Protein AF-A0A3A6MUP6-F1 (afdb_monomer_lite)

Sequence (82 aa):
MKSEECTLYHGGLKGAESVFGETAEQYGVNEVIFSFDGHKLNRDRNTVVLSESELQRGDISMEIASRMMNRTYYETDKIRRV

Structure (mmCIF, N/CA/C/O backbone):
data_AF-A0A3A6MUP6-F1
#
_entry.id   A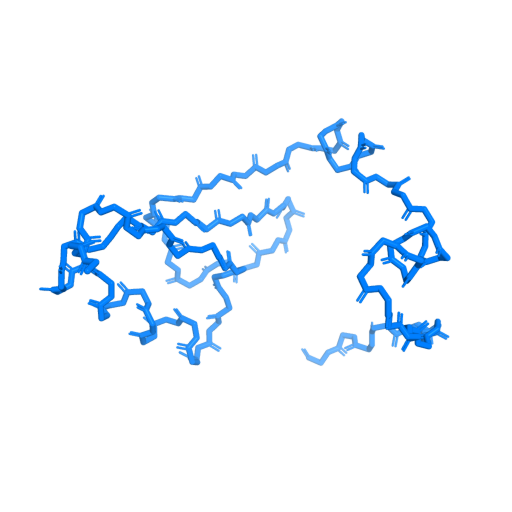F-A0A3A6MUP6-F1
#
loop_
_atom_site.group_PDB
_atom_site.id
_atom_site.type_symbol
_atom_site.label_atom_id
_atom_site.label_alt_id
_atom_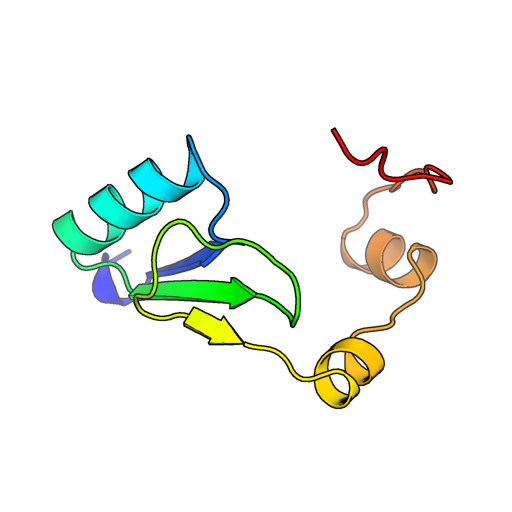site.label_comp_id
_atom_site.label_asym_id
_atom_site.label_entity_id
_atom_site.label_seq_id
_atom_site.pdbx_PDB_ins_code
_atom_site.Cartn_x
_atom_site.Cartn_y
_atom_site.Cartn_z
_atom_site.occupancy
_atom_site.B_iso_or_equiv
_atom_site.auth_seq_id
_atom_site.auth_comp_id
_atom_site.auth_asym_id
_atom_site.auth_atom_id
_atom_site.pdbx_PDB_model_num
ATOM 1 N N . MET A 1 1 ? -1.636 8.129 18.362 1.00 60.03 1 MET A N 1
ATOM 2 C CA . MET A 1 1 ? -1.927 8.031 16.921 1.00 60.03 1 MET A CA 1
ATOM 3 C C . MET A 1 1 ? -3.254 7.314 16.806 1.00 60.03 1 MET A C 1
ATOM 5 O O . MET A 1 1 ? -3.359 6.226 17.366 1.00 60.03 1 MET A O 1
ATOM 9 N N . LYS A 1 2 ? -4.289 7.952 16.256 1.00 73.12 2 LYS A N 1
ATOM 10 C CA . LYS A 1 2 ? -5.580 7.280 16.068 1.00 73.12 2 LYS A CA 1
ATOM 11 C C . LYS A 1 2 ? -5.514 6.408 14.818 1.00 73.12 2 LYS A C 1
ATOM 13 O O . LYS A 1 2 ? -4.860 6.785 13.851 1.00 73.12 2 LYS A O 1
ATOM 18 N N . SER A 1 3 ? -6.196 5.266 14.834 1.00 70.81 3 SER A N 1
ATOM 19 C CA . SER A 1 3 ? -6.279 4.340 13.694 1.00 70.81 3 SER A CA 1
ATOM 20 C C . SER A 1 3 ? -6.761 5.039 12.418 1.00 70.81 3 SER A C 1
ATOM 22 O O . SER A 1 3 ? -6.271 4.764 11.330 1.00 70.81 3 SER A O 1
ATOM 24 N N . GLU A 1 4 ? -7.653 6.012 12.599 1.00 74.75 4 GLU A N 1
ATOM 25 C CA . GLU A 1 4 ? -8.284 6.846 11.572 1.00 74.75 4 GLU A CA 1
ATOM 26 C C . GLU A 1 4 ? -7.286 7.753 10.825 1.00 74.75 4 GLU A C 1
ATOM 28 O O . GLU A 1 4 ? -7.541 8.167 9.699 1.00 74.75 4 GLU A O 1
ATOM 33 N N . GLU A 1 5 ? -6.145 8.068 11.445 1.00 79.69 5 GLU A N 1
ATOM 34 C CA . GLU A 1 5 ? -5.091 8.919 10.873 1.00 79.69 5 GLU A CA 1
ATOM 35 C C . GLU A 1 5 ? -4.004 8.099 10.162 1.00 79.69 5 GLU A C 1
ATOM 37 O O . GLU A 1 5 ? -3.119 8.656 9.511 1.00 79.69 5 GLU A O 1
ATOM 42 N N . CYS A 1 6 ? -4.047 6.772 10.288 1.00 79.88 6 CYS A N 1
ATOM 43 C CA . CYS A 1 6 ? -3.111 5.871 9.636 1.00 79.88 6 CYS A CA 1
ATOM 44 C C . CYS A 1 6 ? -3.684 5.411 8.293 1.00 79.88 6 CYS A C 1
ATOM 46 O O . CYS A 1 6 ? -4.857 5.054 8.188 1.00 79.88 6 CYS A O 1
ATOM 48 N N . THR A 1 7 ? -2.839 5.400 7.261 1.00 83.56 7 THR A N 1
ATOM 49 C CA . THR A 1 7 ? -3.161 4.778 5.972 1.00 83.56 7 THR A CA 1
ATOM 50 C C . THR A 1 7 ? -2.140 3.691 5.672 1.00 83.56 7 THR A C 1
ATOM 52 O O . THR A 1 7 ? -0.935 3.950 5.667 1.00 83.56 7 THR A O 1
ATOM 55 N N . LEU A 1 8 ? -2.622 2.471 5.459 1.00 81.88 8 LEU A N 1
ATOM 56 C CA . LEU A 1 8 ? -1.831 1.323 5.049 1.00 81.88 8 LEU A CA 1
ATOM 57 C C . LEU A 1 8 ? -1.776 1.278 3.522 1.00 81.88 8 LEU A C 1
ATOM 59 O O . LEU A 1 8 ? -2.791 1.049 2.872 1.00 81.88 8 LEU A O 1
ATOM 63 N N . TYR A 1 9 ? -0.580 1.455 2.968 1.00 83.50 9 TYR A N 1
ATOM 64 C CA . TYR A 1 9 ? -0.321 1.317 1.537 1.00 83.50 9 TYR A CA 1
ATOM 65 C C . TYR A 1 9 ? 0.366 -0.020 1.262 1.00 83.50 9 TYR A C 1
ATOM 67 O O . TYR A 1 9 ? 1.403 -0.299 1.869 1.00 83.50 9 TYR A O 1
ATOM 75 N N . HIS A 1 10 ? -0.189 -0.847 0.371 1.00 77.62 10 HIS A N 1
ATOM 76 C CA . HIS A 1 10 ? 0.382 -2.165 0.059 1.00 77.62 10 HIS A CA 1
ATOM 77 C C . HIS A 1 10 ? -0.005 -2.681 -1.347 1.00 77.62 10 HIS A C 1
ATOM 79 O O . HIS A 1 10 ? -0.807 -2.057 -2.038 1.00 77.62 10 HIS A O 1
ATOM 85 N N . GLY A 1 11 ? 0.599 -3.787 -1.803 1.00 73.25 11 GLY A N 1
ATOM 86 C CA . GLY A 1 11 ? 0.491 -4.295 -3.187 1.00 73.25 11 GLY A CA 1
ATOM 87 C C . GLY A 1 11 ? -0.586 -5.364 -3.421 1.00 73.25 11 GLY A C 1
ATOM 88 O O . GLY A 1 11 ? -0.740 -5.869 -4.536 1.00 73.25 11 GLY A O 1
ATOM 89 N N . GLY A 1 12 ? -1.330 -5.730 -2.374 1.00 73.12 12 GLY A N 1
ATOM 90 C CA . GLY A 1 12 ? -2.451 -6.672 -2.455 1.00 73.12 12 GLY A CA 1
ATOM 91 C C . GLY A 1 12 ? -2.078 -8.115 -2.828 1.00 73.12 12 GLY A C 1
ATOM 92 O O . GLY A 1 12 ? -2.920 -8.838 -3.373 1.00 73.12 12 GLY A O 1
ATOM 93 N N . LEU A 1 13 ? -0.845 -8.561 -2.549 1.00 69.50 13 LEU A N 1
ATOM 94 C CA . LEU A 1 13 ? -0.419 -9.941 -2.780 1.00 69.50 13 LEU A CA 1
ATOM 95 C C . LEU A 1 13 ? -1.162 -10.919 -1.861 1.00 69.50 13 LEU A C 1
ATOM 97 O O . LEU A 1 13 ? -1.623 -10.610 -0.757 1.00 69.50 13 LEU A O 1
ATOM 101 N N . LYS A 1 14 ? -1.247 -12.167 -2.320 1.00 72.38 14 LYS A N 1
ATOM 102 C CA . LYS A 1 14 ? -1.816 -13.263 -1.539 1.00 72.38 14 LYS A CA 1
ATOM 103 C C . LYS A 1 14 ? -0.867 -13.646 -0.400 1.00 72.38 14 LYS A C 1
ATOM 105 O O . LYS A 1 14 ? 0.301 -13.937 -0.639 1.00 72.38 14 LYS A O 1
ATOM 110 N N . GLY A 1 15 ? -1.386 -13.710 0.826 1.00 77.19 15 GLY A N 1
ATOM 111 C CA . GLY A 1 15 ? -0.625 -14.118 2.010 1.00 77.19 15 GLY A CA 1
ATOM 112 C C . GLY A 1 15 ? -0.647 -13.044 3.091 1.00 77.19 15 GLY A C 1
ATOM 113 O O . GLY A 1 15 ? -1.722 -12.647 3.530 1.00 77.19 15 GLY A O 1
ATOM 114 N N . ALA A 1 16 ? 0.532 -12.576 3.514 1.00 75.69 16 ALA A N 1
ATOM 115 C CA . ALA A 1 16 ? 0.664 -11.616 4.614 1.00 75.69 16 ALA A CA 1
ATOM 116 C C . ALA A 1 16 ? -0.120 -10.316 4.367 1.00 75.69 16 ALA A C 1
ATOM 118 O O . ALA A 1 16 ? -0.814 -9.836 5.257 1.00 75.69 16 ALA A O 1
ATOM 119 N N . GLU A 1 17 ? -0.078 -9.792 3.139 1.00 78.12 17 GLU A N 1
ATOM 120 C CA . GLU A 1 17 ? -0.787 -8.561 2.772 1.00 78.12 17 GLU A CA 1
ATOM 121 C C . GLU A 1 17 ? -2.314 -8.697 2.836 1.00 78.12 17 GLU A C 1
ATOM 123 O O . GLU A 1 17 ? -2.994 -7.721 3.133 1.00 78.12 17 GLU A O 1
ATOM 128 N N . SER A 1 18 ? -2.863 -9.901 2.637 1.00 78.62 18 SER A N 1
ATOM 129 C CA . SER A 1 18 ? -4.300 -10.139 2.835 1.00 78.62 18 SER A CA 1
ATOM 130 C C . SER A 1 18 ? -4.685 -9.994 4.312 1.00 78.62 18 SER A C 1
ATOM 132 O O . SER A 1 18 ? -5.657 -9.315 4.627 1.00 78.62 18 SER A O 1
ATOM 134 N N . VAL A 1 19 ? -3.860 -10.540 5.214 1.00 82.31 19 VAL A N 1
ATOM 135 C CA . VAL A 1 19 ? -4.082 -10.477 6.668 1.00 82.31 19 VAL A CA 1
ATOM 136 C C . VAL A 1 19 ? -3.936 -9.050 7.194 1.00 82.31 19 VAL A C 1
ATOM 138 O O . VAL A 1 19 ? -4.717 -8.622 8.045 1.00 82.31 19 VAL A O 1
ATOM 141 N N . PHE A 1 20 ? -2.964 -8.287 6.683 1.00 82.12 20 PHE A N 1
ATOM 142 C CA . PHE A 1 20 ? -2.822 -6.872 7.041 1.00 82.12 20 PHE A CA 1
ATOM 143 C C . PHE A 1 20 ? -4.051 -6.067 6.650 1.00 82.12 20 PHE A C 1
ATOM 145 O O . PHE A 1 20 ? -4.497 -5.233 7.433 1.00 82.12 20 PHE A O 1
ATOM 152 N N . GLY A 1 21 ? -4.633 -6.373 5.497 1.00 79.69 21 GLY A N 1
ATOM 153 C CA . GLY A 1 21 ? -5.848 -5.730 5.052 1.00 79.69 21 GLY A CA 1
ATOM 154 C C . GLY A 1 21 ? -7.093 -6.069 5.865 1.00 79.69 21 GLY A C 1
ATOM 155 O O . GLY A 1 21 ? -7.922 -5.203 6.149 1.00 79.69 21 GLY A O 1
ATOM 156 N N . GLU A 1 22 ? -7.249 -7.333 6.257 1.00 82.50 22 GLU A N 1
ATOM 157 C CA . GLU A 1 22 ? -8.333 -7.761 7.153 1.00 82.50 22 GLU A CA 1
ATOM 158 C C . GLU A 1 22 ? -8.208 -7.086 8.521 1.00 82.50 22 GLU A C 1
ATOM 160 O O . GLU A 1 22 ? -9.189 -6.598 9.082 1.00 82.50 22 GLU A O 1
ATOM 165 N N . THR A 1 23 ? -6.975 -6.985 9.015 1.00 83.38 23 THR A N 1
ATOM 166 C CA . THR A 1 23 ? -6.659 -6.296 10.264 1.00 83.38 23 THR A CA 1
ATOM 167 C C . THR A 1 23 ? -6.941 -4.796 10.133 1.00 83.38 23 THR A C 1
ATOM 169 O O . THR A 1 23 ? -7.612 -4.224 10.982 1.00 83.38 23 THR A O 1
ATOM 172 N N . ALA A 1 24 ? -6.504 -4.140 9.057 1.00 83.12 24 ALA A N 1
ATOM 173 C CA . ALA A 1 24 ? -6.753 -2.716 8.838 1.00 83.12 24 ALA A CA 1
ATOM 174 C C . ALA A 1 24 ? -8.255 -2.390 8.865 1.00 83.12 24 ALA A C 1
ATOM 176 O O . ALA A 1 24 ? -8.667 -1.474 9.577 1.00 83.12 24 ALA A O 1
ATOM 177 N N . GLU A 1 25 ? -9.077 -3.204 8.196 1.00 80.69 25 GLU A N 1
ATOM 178 C CA . GLU A 1 25 ? -10.537 -3.066 8.207 1.00 80.69 25 GLU A CA 1
ATOM 179 C C . GLU A 1 25 ? -11.118 -3.257 9.621 1.00 80.69 25 GLU A C 1
ATOM 181 O O . GLU A 1 25 ? -11.939 -2.456 10.069 1.00 80.69 25 GLU A O 1
ATOM 186 N N . GLN A 1 26 ? -10.640 -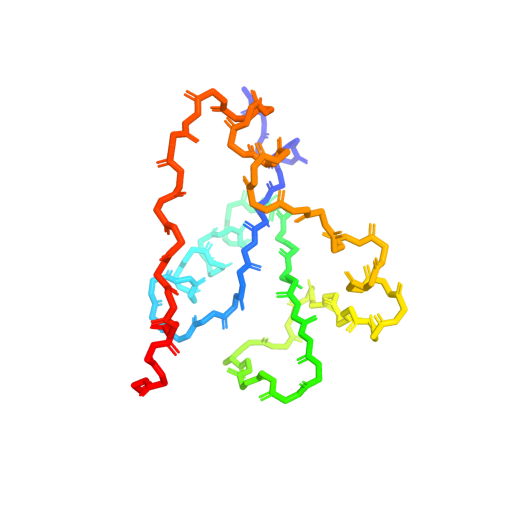4.259 10.367 1.00 83.75 26 GLN A N 1
ATOM 187 C CA . GLN A 1 26 ? -11.091 -4.531 11.735 1.00 83.75 26 GLN A CA 1
ATOM 188 C C . GLN A 1 26 ? -10.749 -3.399 12.719 1.00 83.75 26 GLN A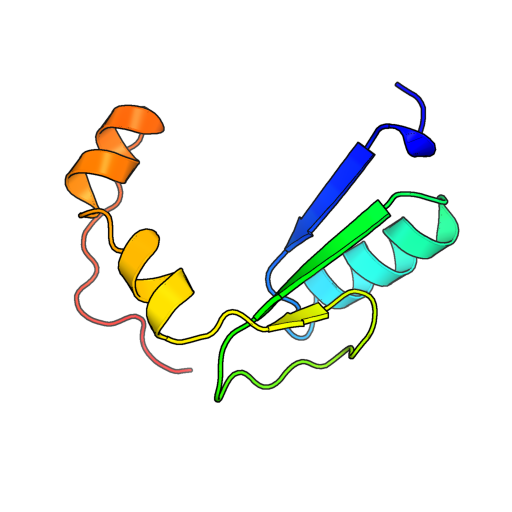 C 1
ATOM 190 O O . GLN A 1 26 ? -11.511 -3.134 13.650 1.00 83.75 26 GLN A O 1
ATOM 195 N N . TYR A 1 27 ? -9.612 -2.730 12.524 1.00 82.38 27 TYR A N 1
ATOM 196 C CA . TYR A 1 27 ? -9.149 -1.631 13.375 1.00 82.38 27 TYR A CA 1
ATOM 197 C C . TYR A 1 27 ? -9.579 -0.239 12.872 1.00 82.38 27 TYR A C 1
ATOM 199 O O . TYR A 1 27 ? -9.237 0.760 13.510 1.00 82.38 27 TYR A O 1
ATOM 207 N N . GLY A 1 28 ? -10.333 -0.158 11.767 1.00 80.88 28 GLY A N 1
ATOM 208 C CA . GLY A 1 28 ? -10.796 1.104 11.178 1.00 80.88 28 GLY A CA 1
ATOM 209 C C . GLY A 1 28 ? -9.670 1.961 10.589 1.00 80.88 28 GLY A C 1
ATOM 210 O O . GLY A 1 28 ? -9.752 3.186 10.606 1.00 80.88 28 GLY A O 1
ATOM 211 N N . VAL A 1 29 ? -8.593 1.324 10.130 1.00 84.50 29 VAL A N 1
ATOM 212 C CA . VAL A 1 29 ? -7.457 1.968 9.459 1.00 84.50 29 VAL A CA 1
ATOM 213 C C . VAL A 1 29 ? -7.759 2.065 7.967 1.00 84.50 29 VAL A C 1
ATOM 215 O O . VAL A 1 29 ? -8.276 1.118 7.374 1.00 84.50 29 VAL A O 1
ATOM 218 N N . ASN A 1 30 ? -7.409 3.190 7.343 1.00 82.69 30 ASN A N 1
ATOM 219 C CA . ASN A 1 30 ? -7.573 3.344 5.901 1.00 82.69 30 ASN A CA 1
ATOM 220 C C . ASN A 1 30 ? -6.594 2.419 5.170 1.00 82.69 30 ASN A C 1
ATOM 222 O O . ASN A 1 30 ? -5.392 2.463 5.415 1.00 82.69 30 ASN A O 1
ATOM 226 N N . GLU A 1 31 ? -7.092 1.590 4.265 1.00 85.06 31 GLU A N 1
ATOM 227 C CA . GLU A 1 31 ? -6.282 0.714 3.419 1.00 85.06 31 GLU A CA 1
ATOM 228 C C . GLU A 1 31 ? -6.311 1.255 1.990 1.00 85.06 31 GLU A C 1
ATOM 230 O O . GLU A 1 31 ? -7.372 1.631 1.496 1.00 85.06 31 GLU A O 1
ATOM 235 N N . VAL A 1 32 ? -5.157 1.292 1.325 1.00 83.38 32 VAL A N 1
ATOM 236 C CA . VAL A 1 32 ? -5.038 1.616 -0.098 1.00 83.38 32 VAL A CA 1
ATOM 237 C C . VAL A 1 32 ? -4.141 0.576 -0.756 1.00 83.38 32 VAL A C 1
ATOM 239 O O . VAL A 1 32 ? -2.956 0.455 -0.434 1.00 83.38 32 VAL A O 1
ATOM 242 N N . ILE A 1 33 ? -4.711 -0.166 -1.703 1.00 80.00 33 ILE A N 1
ATOM 243 C CA . ILE A 1 33 ? -3.986 -1.183 -2.461 1.00 80.00 33 ILE A CA 1
ATOM 244 C C . ILE A 1 33 ? -3.575 -0.594 -3.804 1.00 80.00 33 ILE A C 1
ATOM 246 O O . ILE A 1 33 ? -4.434 -0.280 -4.619 1.00 80.00 33 ILE A O 1
ATOM 250 N N . PHE A 1 34 ? -2.279 -0.470 -4.073 1.00 79.62 34 PHE A N 1
ATOM 251 C CA . PHE A 1 34 ? -1.809 -0.073 -5.401 1.00 79.62 34 PHE A CA 1
ATOM 252 C C . PHE A 1 34 ? -1.582 -1.305 -6.270 1.00 79.62 34 PHE A C 1
ATOM 254 O O . PHE A 1 34 ? -0.885 -2.240 -5.876 1.00 79.62 34 PHE A O 1
ATOM 261 N N . SER A 1 35 ? -2.155 -1.301 -7.469 1.00 74.94 35 SER A N 1
ATOM 262 C CA . SER A 1 35 ? -1.968 -2.378 -8.440 1.00 74.94 35 SER A CA 1
ATOM 263 C C . SER A 1 35 ? -1.831 -1.846 -9.857 1.00 74.94 35 SER A C 1
ATOM 265 O O . SER A 1 35 ? -2.011 -0.659 -10.093 1.00 74.94 35 SER A O 1
ATOM 267 N N . PHE A 1 36 ? -1.496 -2.713 -10.805 1.00 76.62 36 PHE A N 1
ATOM 268 C CA . PHE A 1 36 ? -1.310 -2.368 -12.214 1.00 76.62 36 PHE A CA 1
ATOM 269 C C . PHE A 1 36 ? -1.872 -3.476 -13.108 1.00 76.62 36 PHE A C 1
ATOM 271 O O . PHE A 1 36 ? -2.105 -4.601 -12.652 1.00 76.62 36 PHE A O 1
ATOM 278 N N . ASP A 1 37 ? -2.111 -3.151 -14.378 1.00 65.19 37 ASP A N 1
ATOM 279 C CA . ASP A 1 37 ? -2.726 -4.074 -15.332 1.00 65.19 37 ASP A CA 1
ATOM 280 C C . ASP A 1 37 ? -1.904 -5.374 -15.466 1.00 65.19 37 ASP A C 1
ATOM 282 O O . ASP A 1 37 ? -0.692 -5.355 -15.689 1.00 65.19 37 ASP A O 1
ATOM 286 N N . GLY A 1 38 ? -2.555 -6.5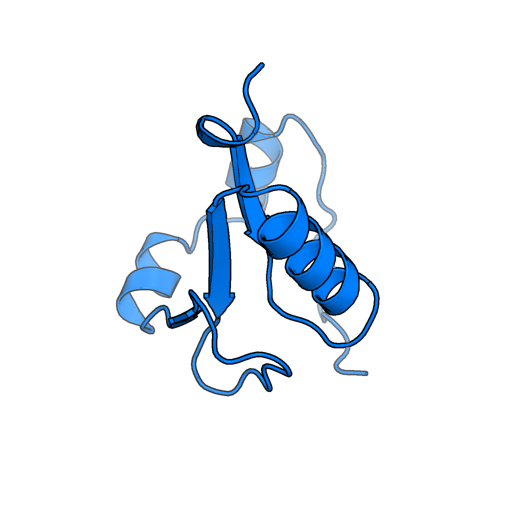21 -15.244 1.00 64.31 38 GLY A N 1
ATOM 287 C CA . GLY A 1 38 ? -1.918 -7.845 -15.239 1.00 64.31 38 GLY A CA 1
ATOM 288 C C . GLY A 1 38 ? -1.505 -8.393 -13.864 1.00 64.31 38 GLY A C 1
ATOM 289 O O . GLY A 1 38 ? -1.044 -9.538 -13.789 1.00 64.31 38 GLY A O 1
ATOM 290 N N . HIS A 1 39 ? -1.697 -7.646 -12.772 1.00 65.31 39 HIS A N 1
ATOM 291 C CA . HIS A 1 39 ? -1.438 -8.136 -11.416 1.00 65.31 39 HIS A CA 1
ATOM 292 C C . HIS A 1 39 ? -2.671 -8.851 -10.829 1.00 65.31 39 HIS A C 1
ATOM 294 O O . HIS A 1 39 ? -3.765 -8.294 -10.752 1.00 65.31 39 HIS A O 1
ATOM 300 N N . LYS A 1 40 ? -2.516 -10.117 -10.413 1.00 58.50 40 LYS A N 1
ATOM 301 C CA . LYS A 1 40 ? -3.608 -10.884 -9.789 1.00 58.50 40 LYS A CA 1
ATOM 302 C C . LYS A 1 40 ? -3.773 -10.476 -8.329 1.00 58.50 40 LYS A C 1
ATOM 304 O O . LYS A 1 40 ? -3.095 -11.006 -7.451 1.00 58.50 40 LYS A O 1
ATOM 309 N N . LEU A 1 41 ? -4.703 -9.567 -8.087 1.00 63.12 41 LEU A N 1
ATOM 310 C CA . LEU A 1 41 ? -5.142 -9.204 -6.747 1.00 63.12 41 LEU A CA 1
ATOM 311 C C . LEU A 1 41 ? -6.022 -10.306 -6.155 1.00 63.12 41 LEU A C 1
ATOM 313 O O . LEU A 1 41 ? -6.878 -10.876 -6.830 1.00 63.12 41 LEU A O 1
ATOM 317 N N . ASN A 1 42 ? -5.813 -10.598 -4.873 1.00 58.59 42 ASN A N 1
ATOM 318 C CA . ASN A 1 42 ? -6.660 -11.531 -4.125 1.00 58.59 42 ASN A CA 1
ATOM 319 C C . ASN A 1 42 ? -7.826 -10.811 -3.412 1.00 58.59 42 ASN A C 1
ATOM 321 O O . ASN A 1 42 ? -8.742 -11.461 -2.915 1.00 58.59 42 ASN A O 1
ATOM 325 N N . ARG A 1 43 ? -7.784 -9.473 -3.359 1.00 59.69 43 ARG A N 1
ATOM 326 C CA . ARG A 1 43 ? -8.769 -8.578 -2.740 1.00 59.69 43 ARG A CA 1
ATOM 327 C C . ARG A 1 43 ? -9.011 -7.398 -3.685 1.00 59.69 43 ARG A C 1
ATOM 329 O O . ARG A 1 43 ? -8.049 -6.796 -4.140 1.00 59.69 43 ARG A O 1
ATOM 336 N N . ASP A 1 44 ? -10.278 -7.086 -3.940 1.00 60.91 44 ASP A N 1
ATOM 337 C CA . ASP A 1 44 ? -10.736 -5.973 -4.793 1.00 60.91 44 ASP A CA 1
ATOM 338 C C . ASP A 1 44 ? -11.436 -4.895 -3.940 1.00 60.91 44 ASP A C 1
ATOM 340 O O . ASP A 1 44 ? -12.535 -4.434 -4.226 1.00 60.91 44 ASP A O 1
ATOM 344 N N . ARG A 1 45 ? -10.861 -4.557 -2.783 1.00 64.38 45 ARG A N 1
ATOM 345 C CA . ARG A 1 45 ? -11.344 -3.454 -1.935 1.00 64.38 45 ARG A CA 1
ATOM 346 C C . ARG A 1 45 ? -10.268 -2.382 -1.879 1.00 64.38 45 ARG A C 1
ATOM 348 O O . ARG A 1 45 ? -9.092 -2.712 -1.858 1.00 64.38 45 ARG A O 1
ATOM 355 N N . ASN A 1 46 ? -10.673 -1.112 -1.936 1.00 68.88 46 ASN A N 1
ATOM 356 C CA . ASN A 1 46 ? -9.783 0.059 -1.893 1.00 68.88 46 ASN A CA 1
ATOM 357 C C . ASN A 1 46 ? -8.568 -0.019 -2.840 1.00 68.88 46 ASN A C 1
ATOM 359 O O . ASN A 1 46 ? -7.476 0.455 -2.523 1.00 68.88 46 ASN A O 1
ATOM 363 N N . THR A 1 47 ? -8.749 -0.653 -4.000 1.00 71.69 47 THR A N 1
ATOM 364 C CA . THR A 1 47 ? -7.676 -0.852 -4.971 1.00 71.69 47 THR A CA 1
ATOM 365 C C . THR A 1 47 ? -7.608 0.325 -5.936 1.00 71.69 47 THR A C 1
ATOM 367 O O . THR A 1 47 ? -8.579 0.661 -6.609 1.00 71.69 47 THR A O 1
ATOM 370 N N . VAL A 1 48 ? -6.434 0.934 -6.018 1.00 78.69 48 VAL A N 1
ATOM 371 C CA . VAL A 1 48 ? -6.061 1.944 -6.998 1.00 78.69 48 VAL A CA 1
ATOM 372 C C . VAL A 1 48 ? -5.253 1.246 -8.084 1.00 78.69 48 VAL A C 1
ATOM 374 O O . VAL A 1 48 ? -4.073 0.934 -7.909 1.00 78.69 48 VAL A O 1
ATOM 377 N N . VAL A 1 49 ? -5.911 0.975 -9.211 1.00 76.75 49 VAL A N 1
ATOM 378 C CA . VAL A 1 49 ? -5.245 0.458 -10.407 1.00 76.75 49 VAL A CA 1
ATOM 379 C C . VAL A 1 49 ? -4.558 1.622 -11.112 1.00 76.75 49 VAL A C 1
ATOM 381 O O . VAL A 1 49 ? -5.203 2.523 -11.649 1.00 76.75 49 VAL A O 1
ATOM 384 N N . LEU A 1 50 ? -3.232 1.612 -11.081 1.00 76.44 50 LEU A N 1
ATOM 385 C CA . LEU A 1 50 ? -2.387 2.577 -11.757 1.00 76.44 50 LEU A CA 1
ATOM 386 C C . LEU A 1 50 ? -2.358 2.254 -13.255 1.00 76.44 50 LEU A C 1
ATOM 388 O O . LEU A 1 50 ? -2.087 1.124 -13.665 1.00 76.44 50 LEU A O 1
ATOM 392 N N . SER A 1 51 ? -2.644 3.265 -14.073 1.00 75.25 51 SER A N 1
ATOM 393 C CA . SER A 1 51 ? -2.498 3.187 -15.531 1.00 75.25 51 SER A CA 1
ATOM 394 C C . SER A 1 51 ? -1.020 3.268 -15.932 1.00 75.25 51 SER A C 1
ATOM 396 O O . SER A 1 51 ? -0.210 3.817 -15.184 1.00 75.25 51 SER A O 1
ATOM 398 N N . GLU A 1 52 ? -0.663 2.811 -17.137 1.00 69.44 52 GLU A N 1
ATOM 399 C CA . GLU A 1 52 ? 0.717 2.895 -17.653 1.00 69.44 52 GLU A CA 1
ATOM 400 C C . GLU A 1 52 ? 1.305 4.315 -17.572 1.00 69.44 52 GLU A C 1
ATOM 402 O O . GLU A 1 52 ? 2.466 4.480 -17.210 1.00 69.44 52 GLU A O 1
ATOM 407 N N . SER A 1 53 ? 0.502 5.357 -17.822 1.00 71.44 53 SER A N 1
ATOM 408 C CA . SER A 1 53 ? 0.946 6.755 -17.711 1.00 71.44 53 SER A CA 1
ATOM 409 C C . SER A 1 53 ? 1.302 7.174 -16.276 1.00 71.44 53 SER A C 1
ATOM 411 O O . SER A 1 53 ? 2.191 8.000 -16.083 1.00 71.44 53 SER A O 1
ATOM 413 N N . GLU A 1 54 ? 0.634 6.608 -15.268 1.00 72.00 54 GLU A N 1
ATOM 414 C CA . GLU A 1 54 ? 0.925 6.870 -13.852 1.00 72.00 54 GLU A CA 1
ATOM 415 C C . GLU A 1 54 ? 2.146 6.065 -13.385 1.00 72.00 54 GLU A C 1
ATOM 417 O O . GLU A 1 54 ? 2.978 6.597 -12.650 1.00 72.00 54 GLU A O 1
ATOM 422 N N . LEU A 1 55 ? 2.328 4.834 -13.889 1.00 70.44 55 LEU A N 1
ATOM 423 C CA . LEU A 1 55 ? 3.580 4.088 -13.706 1.00 70.44 55 LEU A CA 1
ATOM 424 C C . LEU A 1 55 ? 4.765 4.846 -14.308 1.00 70.44 55 LEU A C 1
ATOM 426 O O . LEU A 1 55 ? 5.792 4.983 -13.656 1.00 70.44 55 LEU A O 1
ATOM 430 N N . GLN A 1 56 ? 4.609 5.386 -15.519 1.00 67.62 56 GLN A N 1
ATOM 431 C CA . GLN A 1 56 ? 5.674 6.097 -16.225 1.00 67.62 56 GLN A CA 1
ATOM 432 C C . GLN A 1 56 ? 6.075 7.407 -15.531 1.00 67.62 56 GLN A C 1
ATOM 434 O O . GLN A 1 56 ? 7.239 7.795 -15.560 1.00 67.62 56 GLN A O 1
ATOM 439 N N . ARG A 1 57 ? 5.135 8.082 -14.856 1.00 65.31 57 ARG A N 1
ATOM 440 C CA . ARG A 1 57 ? 5.443 9.229 -13.980 1.00 65.31 57 ARG A CA 1
ATOM 441 C C . ARG A 1 57 ? 6.253 8.828 -12.749 1.00 65.31 57 ARG A C 1
ATOM 443 O O . ARG A 1 57 ? 7.030 9.637 -12.250 1.00 65.31 57 ARG A O 1
ATOM 450 N N . GLY A 1 58 ? 6.044 7.606 -12.265 1.00 61.97 58 GLY A N 1
ATOM 451 C CA . GLY A 1 58 ? 6.789 6.997 -11.168 1.00 61.97 58 GLY A CA 1
ATOM 452 C C . GLY A 1 58 ? 8.058 6.260 -11.598 1.00 61.97 58 GLY A C 1
ATOM 453 O O . GLY A 1 58 ? 8.736 5.722 -10.723 1.00 61.97 58 GLY A O 1
ATOM 454 N N . ASP A 1 59 ? 8.393 6.242 -12.895 1.00 64.31 59 ASP A N 1
ATOM 455 C CA . ASP A 1 59 ? 9.589 5.600 -13.454 1.00 64.31 59 ASP A CA 1
ATOM 456 C C . ASP A 1 59 ? 10.834 6.433 -13.110 1.00 64.31 59 ASP A C 1
ATOM 458 O O . ASP A 1 59 ? 11.447 7.119 -13.927 1.00 64.31 59 ASP A O 1
ATOM 462 N N . ILE A 1 60 ? 11.159 6.454 -11.820 1.00 67.31 60 ILE A N 1
ATOM 463 C CA . ILE A 1 60 ? 12.403 7.007 -11.311 1.00 67.31 60 ILE A CA 1
ATOM 464 C C . ILE A 1 60 ? 13.454 5.906 -11.351 1.00 67.31 60 ILE A C 1
ATOM 466 O O . ILE A 1 60 ? 13.209 4.772 -10.937 1.00 67.31 60 ILE A O 1
ATOM 470 N N . SER A 1 61 ? 14.658 6.237 -11.818 1.00 64.81 61 SER A N 1
ATOM 471 C CA . SER A 1 61 ? 15.760 5.279 -11.784 1.00 64.81 61 SER A CA 1
ATOM 472 C C . SER A 1 61 ? 15.991 4.799 -10.351 1.00 64.81 61 SER A C 1
ATOM 474 O O . SER A 1 61 ? 15.937 5.591 -9.405 1.00 64.81 61 SER A O 1
ATOM 476 N N . MET A 1 62 ? 16.309 3.513 -10.189 1.00 66.31 62 MET A N 1
ATOM 477 C CA . MET A 1 62 ? 16.599 2.922 -8.879 1.00 66.31 62 MET A CA 1
ATOM 478 C C . MET A 1 62 ? 17.691 3.686 -8.117 1.00 66.31 62 MET A C 1
ATOM 480 O O . MET A 1 62 ? 17.626 3.780 -6.894 1.00 66.31 62 MET A O 1
ATOM 484 N N . GLU A 1 63 ? 18.631 4.325 -8.823 1.00 66.81 63 GLU A N 1
ATOM 485 C CA . GLU A 1 63 ? 19.620 5.240 -8.237 1.00 66.81 63 GLU A CA 1
ATOM 486 C C . GLU A 1 63 ? 18.971 6.412 -7.472 1.00 66.81 63 GLU A C 1
ATOM 488 O O . GLU A 1 63 ? 19.381 6.737 -6.354 1.00 66.81 63 GLU A O 1
ATOM 493 N N . ILE A 1 64 ? 17.936 7.034 -8.044 1.00 68.81 64 ILE A N 1
ATOM 494 C CA . ILE A 1 64 ? 17.216 8.167 -7.446 1.00 68.81 64 ILE A CA 1
ATOM 495 C C . ILE A 1 64 ? 16.430 7.696 -6.218 1.00 68.81 64 ILE A C 1
ATOM 497 O O . ILE A 1 64 ? 16.503 8.32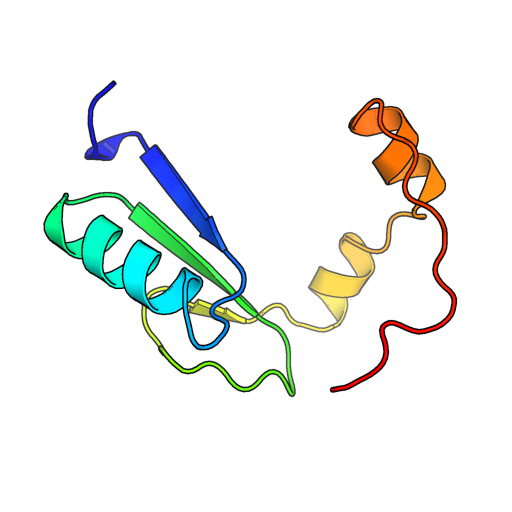9 -5.161 1.00 68.81 64 ILE A O 1
ATOM 501 N N . ALA A 1 65 ? 15.738 6.558 -6.325 1.00 68.56 65 ALA A N 1
ATOM 502 C CA . ALA A 1 65 ? 15.027 5.947 -5.203 1.00 68.56 65 ALA A CA 1
ATOM 503 C C . ALA A 1 65 ? 15.985 5.590 -4.051 1.00 68.56 65 ALA A C 1
ATOM 505 O O . ALA A 1 65 ? 15.704 5.881 -2.887 1.00 68.56 65 ALA A O 1
ATOM 506 N N . SER A 1 66 ? 17.155 5.029 -4.372 1.00 70.94 66 SER A N 1
ATOM 507 C CA . SER A 1 66 ? 18.202 4.700 -3.404 1.00 70.94 66 SER A CA 1
ATOM 508 C C . SER A 1 66 ? 18.744 5.915 -2.663 1.00 70.94 66 SER A C 1
ATOM 510 O O . SER A 1 66 ? 18.918 5.861 -1.444 1.00 70.94 66 SER A O 1
ATOM 512 N N . ARG A 1 67 ? 18.987 7.022 -3.377 1.00 74.31 67 ARG A N 1
ATOM 513 C CA . ARG A 1 67 ? 19.434 8.282 -2.767 1.00 74.31 67 ARG A CA 1
ATOM 514 C C . ARG A 1 67 ? 18.362 8.889 -1.865 1.00 74.31 67 ARG A C 1
ATOM 516 O O . ARG A 1 67 ? 18.690 9.296 -0.757 1.00 74.31 67 ARG A O 1
ATOM 523 N N . MET A 1 68 ? 17.096 8.904 -2.292 1.00 77.19 68 MET A N 1
ATOM 524 C CA . MET A 1 68 ? 15.994 9.435 -1.475 1.00 77.19 68 MET A CA 1
ATOM 525 C C . MET A 1 68 ? 15.737 8.610 -0.210 1.00 77.19 68 MET A C 1
ATOM 527 O O . MET A 1 68 ? 15.499 9.176 0.852 1.00 77.19 68 MET A O 1
ATOM 531 N N . MET A 1 69 ? 15.801 7.280 -0.305 1.00 77.19 69 MET A N 1
ATOM 532 C CA . MET A 1 69 ? 15.565 6.382 0.833 1.00 77.19 69 MET A CA 1
ATOM 533 C C . MET A 1 69 ? 16.827 6.094 1.655 1.00 77.19 69 MET A C 1
ATOM 535 O O . MET A 1 69 ? 16.774 5.305 2.598 1.00 77.19 69 MET A O 1
ATOM 539 N N . ASN A 1 70 ? 17.961 6.699 1.286 1.00 76.88 70 ASN A N 1
ATOM 540 C CA . ASN A 1 70 ? 19.265 6.496 1.913 1.00 76.88 70 ASN A CA 1
ATOM 541 C C . ASN A 1 70 ? 19.627 4.998 2.059 1.00 76.88 70 ASN A C 1
ATOM 543 O O . ASN A 1 70 ? 20.195 4.566 3.066 1.00 76.88 70 ASN A O 1
ATOM 547 N N . ARG A 1 71 ? 19.251 4.195 1.053 1.00 76.81 71 ARG A N 1
ATOM 548 C CA . ARG A 1 71 ? 19.385 2.734 1.036 1.00 76.81 71 ARG A CA 1
ATOM 549 C C . ARG A 1 71 ? 19.834 2.262 -0.338 1.00 76.81 71 ARG A C 1
ATOM 551 O O . ARG A 1 71 ? 19.219 2.603 -1.342 1.00 76.81 71 ARG A O 1
ATOM 558 N N . THR A 1 72 ? 20.861 1.420 -0.390 1.00 71.56 72 THR A N 1
ATOM 559 C CA . THR A 1 72 ? 21.306 0.802 -1.644 1.00 71.56 72 THR A CA 1
ATOM 560 C C . THR A 1 72 ? 20.355 -0.326 -2.031 1.00 71.56 72 THR A C 1
ATOM 562 O O . THR A 1 72 ? 20.280 -1.346 -1.342 1.00 71.56 72 THR A O 1
ATOM 565 N N . TYR A 1 73 ? 19.623 -0.140 -3.126 1.00 65.38 73 TYR A N 1
ATOM 566 C CA . TYR A 1 73 ? 18.862 -1.196 -3.773 1.00 65.38 73 TYR A CA 1
ATOM 567 C C . TYR A 1 73 ? 19.753 -1.773 -4.864 1.00 65.38 73 TYR A C 1
ATOM 569 O O . TYR A 1 73 ? 20.127 -1.074 -5.800 1.00 65.38 73 TYR A O 1
ATOM 577 N N . TYR A 1 74 ? 20.151 -3.034 -4.716 1.00 55.97 74 TYR A N 1
ATOM 578 C CA . TYR A 1 74 ? 20.872 -3.717 -5.781 1.00 55.97 74 TYR A CA 1
ATOM 579 C C . TYR A 1 74 ? 19.919 -3.891 -6.963 1.00 55.97 74 TYR A C 1
ATOM 581 O O . TYR A 1 74 ? 18.829 -4.443 -6.793 1.00 55.97 74 TYR A O 1
ATOM 589 N N . GLU A 1 75 ? 20.335 -3.432 -8.143 1.00 53.12 75 GLU A N 1
ATOM 590 C CA . GLU A 1 75 ? 19.692 -3.746 -9.417 1.00 53.12 75 GLU A CA 1
ATOM 591 C C . GLU A 1 75 ? 19.781 -5.261 -9.627 1.00 53.12 75 GLU A C 1
ATOM 593 O O . GLU A 1 75 ? 20.738 -5.794 -10.182 1.00 53.12 75 GLU A O 1
ATOM 598 N N . THR A 1 76 ? 18.807 -5.998 -9.098 1.00 45.00 76 THR A N 1
ATOM 599 C CA . THR A 1 76 ? 18.612 -7.379 -9.518 1.00 45.00 76 THR A CA 1
ATOM 600 C C . THR A 1 76 ? 17.920 -7.317 -10.865 1.00 45.00 76 THR A C 1
ATOM 602 O O . THR A 1 76 ? 16.701 -7.177 -10.964 1.00 45.00 76 THR A O 1
ATOM 605 N N . ASP A 1 77 ? 18.738 -7.415 -11.905 1.00 44.19 77 ASP A N 1
ATOM 606 C CA . ASP A 1 77 ? 18.320 -7.800 -13.240 1.00 44.19 77 ASP A CA 1
ATOM 607 C C . ASP A 1 77 ? 17.540 -9.120 -13.099 1.00 44.19 77 ASP A C 1
ATOM 609 O O . ASP A 1 77 ? 18.121 -10.175 -12.828 1.00 44.19 77 ASP A O 1
ATOM 613 N N . LYS A 1 78 ? 16.207 -9.041 -13.215 1.00 45.19 78 LYS A N 1
ATOM 614 C CA . LYS A 1 78 ? 15.203 -10.102 -12.985 1.00 45.19 78 LYS A CA 1
ATOM 615 C C . LYS A 1 78 ? 14.692 -10.192 -11.546 1.00 45.19 78 LYS A C 1
ATOM 617 O O . LYS A 1 78 ? 15.079 -11.068 -10.770 1.00 45.19 78 LYS A O 1
ATOM 622 N N . ILE A 1 79 ? 13.627 -9.437 -11.276 1.00 47.06 79 ILE A N 1
ATOM 623 C CA . ILE A 1 79 ? 12.517 -9.972 -10.479 1.00 47.06 79 ILE A CA 1
ATOM 624 C C . ILE A 1 79 ? 12.107 -11.285 -11.165 1.00 47.06 79 ILE A C 1
ATOM 626 O O . ILE A 1 79 ? 11.423 -11.291 -12.190 1.00 47.06 79 ILE A O 1
ATOM 630 N N . ARG A 1 80 ? 12.624 -12.418 -10.676 1.00 31.86 80 ARG A N 1
ATOM 631 C CA . ARG A 1 80 ? 12.172 -13.738 -11.107 1.00 31.86 80 ARG A CA 1
ATOM 632 C C . ARG A 1 80 ? 10.689 -13.813 -10.772 1.00 31.86 80 ARG A C 1
ATOM 634 O O . ARG A 1 80 ? 10.316 -13.794 -9.605 1.00 31.86 80 ARG A O 1
ATOM 641 N N . ARG A 1 81 ? 9.873 -13.911 -11.818 1.00 35.22 81 ARG A N 1
ATOM 642 C CA . ARG A 1 81 ? 8.519 -14.456 -11.756 1.00 35.22 81 ARG A CA 1
ATOM 643 C C . ARG A 1 81 ? 8.630 -15.827 -11.077 1.00 35.22 81 ARG A C 1
ATOM 645 O O . ARG A 1 81 ? 9.259 -16.723 -11.644 1.00 35.22 81 ARG A O 1
ATOM 652 N N . VAL A 1 82 ? 8.106 -15.949 -9.863 1.00 34.47 82 VAL A N 1
ATOM 653 C CA . VAL A 1 82 ? 7.823 -17.231 -9.201 1.00 34.47 82 VAL A CA 1
ATOM 654 C C . VAL A 1 82 ? 6.317 -17.356 -9.089 1.00 34.47 82 VAL A C 1
ATOM 656 O O . VAL A 1 82 ? 5.682 -16.320 -8.789 1.00 34.47 82 VAL A O 1
#

Foldseek 3Di:
DQLQPAEAEEAQDPDPVVVVVVVSVVRVHHYAHEYEPPDDHPDDPNYDYDYPVNVVVVPDPQVVVCVVVVHDDPPPPDPDDD

Radius of gyration: 15.02 Å; chains: 1; bounding box: 33×27×35 Å

Secondary structure (DSSP, 8-state):
--GGG-EEEE---SSHHHHHHHHHHHTT-EEEEEEETT---S--SSEEEE-HHHHHHT---HHHHHHHTT------S-----

pLDDT: mean 70.31, std 11.96, range [31.86, 85.06]